Protein AF-A0A1L7H767-F1 (afdb_monomer_lite)

Sequence (96 aa):
YIDPDDGIAPPAAEVPPPVDPKAPKADDETEDDDAEASSDEEDEVESGPDPIIAAQRFGAVSDQMEITRKALKKHGRGNKQAIAELLALAELFMPI

Structure (mmCIF, N/CA/C/O backbone):
data_AF-A0A1L7H767-F1
#
_entry.id   AF-A0A1L7H767-F1
#
loop_
_atom_site.group_PDB
_atom_site.id
_atom_site.type_symbol
_atom_site.label_atom_id
_atom_site.label_alt_id
_atom_site.label_comp_id
_atom_site.label_asym_id
_atom_site.label_entity_id
_atom_site.label_seq_id
_atom_site.pdbx_PDB_ins_code
_atom_site.Cartn_x
_atom_site.Cartn_y
_atom_site.Cartn_z
_atom_site.occupancy
_atom_site.B_iso_or_equiv
_atom_site.auth_seq_id
_atom_site.auth_comp_id
_atom_site.auth_asym_id
_atom_site.auth_atom_id
_atom_site.pdbx_PDB_model_num
ATOM 1 N N . TYR A 1 1 ? -11.950 -23.366 27.821 1.00 53.25 1 TYR A N 1
ATOM 2 C CA . TYR A 1 1 ? -10.905 -22.431 28.266 1.00 53.25 1 TYR A CA 1
ATOM 3 C C . TYR A 1 1 ? -9.595 -23.102 27.890 1.00 53.25 1 TYR A C 1
ATOM 5 O O . TYR A 1 1 ? -9.375 -24.204 28.369 1.00 53.25 1 TYR A O 1
ATOM 13 N N . ILE A 1 2 ? -8.858 -22.560 26.917 1.00 64.38 2 ILE A N 1
ATOM 14 C CA . ILE A 1 2 ? -7.506 -23.029 26.571 1.00 64.38 2 ILE A CA 1
ATOM 15 C C . ILE A 1 2 ? -6.567 -22.251 27.490 1.00 64.38 2 ILE A C 1
ATOM 17 O O . ILE A 1 2 ? -6.692 -21.029 27.566 1.00 64.38 2 ILE A O 1
ATOM 21 N N . ASP A 1 3 ? -5.732 -22.963 28.241 1.00 70.12 3 ASP A N 1
ATOM 22 C CA . ASP A 1 3 ? -4.744 -22.373 29.142 1.00 70.12 3 ASP A CA 1
ATOM 23 C C . ASP A 1 3 ? -3.740 -21.551 28.309 1.00 70.12 3 ASP A C 1
ATOM 25 O O . ASP A 1 3 ? -3.178 -22.096 27.354 1.00 70.12 3 ASP A O 1
ATOM 29 N N . PRO A 1 4 ? -3.564 -20.242 28.571 1.00 64.44 4 PRO A N 1
ATOM 30 C CA . PRO A 1 4 ? -2.702 -19.383 27.759 1.00 64.44 4 PRO A CA 1
ATOM 31 C C . PRO A 1 4 ? -1.211 -19.760 27.775 1.00 64.44 4 PRO A C 1
ATOM 33 O O . PRO A 1 4 ? -0.473 -19.200 26.967 1.00 64.44 4 PRO A O 1
ATOM 36 N N . ASP A 1 5 ? -0.783 -20.713 28.610 1.00 66.31 5 ASP A N 1
ATOM 37 C CA . ASP A 1 5 ? 0.622 -21.126 28.727 1.00 66.31 5 ASP A CA 1
ATOM 38 C C . ASP A 1 5 ? 0.945 -22.534 28.159 1.00 66.31 5 ASP A C 1
ATOM 40 O O . ASP A 1 5 ? 2.115 -22.909 28.122 1.00 66.31 5 ASP A O 1
ATOM 44 N N . ASP A 1 6 ? -0.029 -23.310 27.653 1.00 65.50 6 ASP A N 1
ATOM 45 C CA . ASP A 1 6 ? 0.174 -24.737 27.283 1.00 65.50 6 ASP A CA 1
ATOM 46 C C . ASP A 1 6 ? 0.217 -25.019 25.762 1.00 65.50 6 ASP A C 1
ATOM 48 O O . ASP A 1 6 ? -0.197 -26.075 25.287 1.00 65.50 6 ASP A O 1
ATOM 52 N N . GLY A 1 7 ? 0.669 -24.053 24.951 1.00 64.69 7 GLY A N 1
ATOM 53 C CA . GLY A 1 7 ? 0.517 -24.132 23.489 1.00 64.69 7 GLY A CA 1
ATOM 54 C C . GLY A 1 7 ? 1.748 -23.921 22.617 1.00 64.69 7 GLY A C 1
ATOM 55 O O . GLY A 1 7 ? 1.766 -24.451 21.510 1.00 64.69 7 GLY A O 1
ATOM 56 N N . ILE A 1 8 ? 2.757 -23.152 23.039 1.00 57.09 8 ILE A N 1
ATOM 57 C CA . ILE A 1 8 ? 3.964 -22.904 22.232 1.00 57.09 8 ILE A CA 1
ATOM 58 C C . ILE A 1 8 ? 5.131 -22.645 23.187 1.00 57.09 8 ILE A C 1
ATOM 60 O O . ILE A 1 8 ? 5.313 -21.533 23.679 1.00 57.09 8 ILE A O 1
ATOM 64 N N . ALA A 1 9 ? 5.941 -23.675 23.439 1.00 57.31 9 ALA A N 1
ATOM 65 C CA . ALA A 1 9 ? 7.298 -23.461 23.924 1.00 57.31 9 ALA A CA 1
ATOM 66 C C . ALA A 1 9 ? 7.999 -22.494 22.950 1.00 57.31 9 ALA A C 1
ATOM 68 O O . ALA A 1 9 ? 7.905 -22.714 21.737 1.00 57.31 9 ALA A O 1
ATOM 69 N N . PRO A 1 10 ? 8.661 -21.422 23.421 1.00 59.41 10 PRO A N 1
ATOM 70 C CA . PRO A 1 10 ? 9.365 -20.528 22.516 1.00 59.41 10 PRO A CA 1
ATOM 71 C C . PRO A 1 10 ? 10.401 -21.360 21.748 1.00 59.41 10 PRO A C 1
ATOM 73 O O . PRO A 1 10 ? 11.164 -22.090 22.391 1.00 59.41 10 PRO A O 1
ATOM 76 N N . PRO A 1 11 ? 10.452 -21.301 20.402 1.00 49.59 11 PRO A N 1
ATOM 77 C CA . PRO A 1 11 ? 11.602 -21.843 19.702 1.00 49.59 11 PRO A CA 1
ATOM 78 C C . PRO A 1 11 ? 12.827 -21.136 20.275 1.00 49.59 11 PRO A C 1
ATOM 80 O O . PRO A 1 11 ? 12.845 -19.910 20.415 1.00 49.59 11 PRO A O 1
ATOM 83 N N . ALA A 1 12 ? 13.772 -21.960 20.723 1.00 55.09 12 ALA A N 1
ATOM 84 C CA . ALA A 1 12 ? 14.992 -21.572 21.397 1.00 55.09 12 ALA A CA 1
ATOM 85 C C . ALA A 1 12 ? 15.577 -20.298 20.786 1.00 55.09 12 ALA A C 1
ATOM 87 O O . ALA A 1 12 ? 15.675 -20.179 19.568 1.00 55.09 12 ALA A O 1
ATOM 88 N N . ALA A 1 13 ? 15.956 -19.361 21.656 1.00 55.88 13 ALA A N 1
ATOM 89 C CA . ALA A 1 13 ? 16.770 -18.218 21.297 1.00 55.88 13 ALA A CA 1
ATOM 90 C C . ALA A 1 13 ? 17.964 -18.712 20.472 1.00 55.88 13 ALA A C 1
ATOM 92 O O . ALA A 1 13 ? 18.899 -19.303 21.012 1.00 55.88 13 ALA A O 1
ATOM 93 N N . GLU A 1 14 ? 17.903 -18.499 19.161 1.00 51.94 14 GLU A N 1
ATOM 94 C CA . GLU A 1 14 ? 19.032 -18.658 18.263 1.00 51.94 14 GLU A CA 1
ATOM 95 C C . GLU A 1 14 ? 19.957 -17.483 18.574 1.00 51.94 14 GLU A C 1
ATOM 97 O O . GLU A 1 14 ? 19.853 -16.384 18.031 1.00 51.94 14 GLU A O 1
ATOM 102 N N . VAL A 1 15 ? 20.763 -17.681 19.617 1.00 57.03 15 VAL A N 1
ATOM 103 C CA . VAL A 1 15 ? 21.820 -16.766 20.018 1.00 57.03 15 VAL A CA 1
ATOM 104 C C . VAL A 1 15 ? 22.704 -16.597 18.782 1.00 57.03 15 VAL A C 1
ATOM 106 O O . VAL A 1 15 ? 23.263 -17.598 18.325 1.00 57.03 15 VAL A O 1
ATOM 109 N N . PRO A 1 16 ? 22.827 -15.387 18.203 1.00 53.97 16 PRO A N 1
ATOM 110 C CA . PRO A 1 16 ? 23.771 -15.186 17.117 1.00 53.97 16 PRO A CA 1
ATOM 111 C C . PRO A 1 16 ? 25.163 -15.579 17.632 1.00 53.97 16 PRO A C 1
ATOM 113 O O . PRO A 1 16 ? 25.488 -15.260 18.784 1.00 53.97 16 PRO A O 1
ATOM 116 N N . PRO A 1 17 ? 25.978 -16.292 16.835 1.00 60.75 17 PRO A N 1
ATOM 117 C CA . PRO A 1 17 ? 27.325 -16.648 17.255 1.00 60.75 17 PRO A CA 1
ATOM 118 C C . PRO A 1 17 ? 28.074 -15.371 17.672 1.00 60.75 17 PRO A C 1
ATOM 120 O O . PRO A 1 17 ? 27.877 -14.319 17.053 1.00 60.75 17 PRO A O 1
ATOM 123 N N . PRO A 1 18 ? 28.893 -15.419 18.738 1.00 57.94 18 PRO A N 1
ATOM 124 C CA . PRO A 1 18 ? 29.626 -14.250 19.197 1.00 57.94 18 PRO A CA 1
ATOM 125 C C . PRO A 1 18 ? 30.524 -13.755 18.062 1.00 57.94 18 PRO A C 1
ATOM 127 O O . PRO A 1 18 ? 31.416 -14.461 17.605 1.00 57.94 18 PRO A O 1
ATOM 130 N N . VAL A 1 19 ? 30.265 -12.538 17.587 1.00 54.31 19 VAL A N 1
ATOM 131 C CA . VAL A 1 19 ? 31.155 -11.849 16.655 1.00 54.31 19 VAL A CA 1
ATOM 132 C C . VAL A 1 19 ? 32.421 -11.454 17.418 1.00 54.31 19 VAL A C 1
ATOM 134 O O . VAL A 1 19 ? 32.420 -10.515 18.215 1.00 54.31 19 VAL A O 1
ATOM 137 N N . ASP A 1 20 ? 33.498 -12.213 17.221 1.00 51.00 20 ASP A N 1
ATOM 138 C CA . ASP A 1 20 ? 34.826 -11.892 17.743 1.00 51.00 20 ASP A CA 1
ATOM 139 C C . ASP A 1 20 ? 35.293 -10.521 17.207 1.00 51.00 20 ASP A C 1
ATOM 141 O O . ASP A 1 20 ? 35.364 -10.314 15.991 1.00 51.00 20 ASP A O 1
ATOM 145 N N . PRO A 1 21 ? 35.643 -9.547 18.069 1.00 52.06 21 PRO A N 1
ATOM 146 C CA . PRO A 1 21 ? 35.992 -8.205 17.633 1.00 52.06 21 PRO A CA 1
ATOM 147 C C . PRO A 1 21 ? 37.499 -8.100 17.378 1.00 52.06 21 PRO A C 1
ATOM 149 O O . PRO A 1 21 ? 38.209 -7.483 18.174 1.00 52.06 21 PRO A O 1
ATOM 152 N N . LYS A 1 22 ? 38.022 -8.683 16.288 1.00 53.03 22 LYS A N 1
ATOM 153 C CA . LYS A 1 22 ? 39.326 -8.268 15.723 1.00 53.03 22 LYS A CA 1
ATOM 154 C C . LYS A 1 22 ? 39.680 -8.960 14.406 1.00 53.03 22 LYS A C 1
ATOM 156 O O . LYS A 1 22 ? 40.079 -10.115 14.407 1.00 53.03 22 LYS A O 1
ATOM 161 N N . ALA A 1 23 ? 39.716 -8.198 13.318 1.00 40.69 23 ALA A N 1
ATOM 162 C CA . ALA A 1 23 ? 40.616 -8.490 12.206 1.00 40.69 23 ALA A CA 1
ATOM 163 C C . ALA A 1 23 ? 40.988 -7.189 11.481 1.00 40.69 23 ALA A C 1
ATOM 165 O O . ALA A 1 23 ? 40.156 -6.621 10.776 1.00 40.69 23 ALA A O 1
ATOM 166 N N . PRO A 1 24 ? 42.218 -6.674 11.649 1.00 46.19 24 PRO A N 1
ATOM 167 C CA . PRO A 1 24 ? 42.821 -5.821 10.650 1.00 46.19 24 PRO A CA 1
ATOM 168 C C . PRO A 1 24 ? 43.930 -6.570 9.902 1.00 46.19 24 PRO A C 1
ATOM 170 O O . PRO A 1 24 ? 44.711 -7.302 10.509 1.00 46.19 24 PRO A O 1
ATOM 173 N N . LYS A 1 25 ? 44.046 -6.187 8.628 1.00 42.72 25 LYS A N 1
ATOM 174 C CA . LYS A 1 25 ? 45.191 -6.263 7.707 1.00 42.72 25 LYS A CA 1
ATOM 175 C C . LYS A 1 25 ? 45.102 -7.302 6.591 1.00 42.72 25 LYS A C 1
ATOM 177 O O . LYS A 1 25 ? 45.114 -8.504 6.809 1.00 42.72 25 LYS A O 1
ATOM 182 N N . ALA A 1 26 ? 45.046 -6.710 5.403 1.00 45.97 26 ALA A N 1
ATOM 183 C CA . ALA A 1 26 ? 45.397 -7.247 4.111 1.00 45.97 26 ALA A CA 1
ATOM 184 C C . ALA A 1 26 ? 46.852 -7.732 4.050 1.00 45.97 26 ALA A C 1
ATOM 186 O O . ALA A 1 26 ? 47.701 -7.198 4.773 1.00 45.97 26 ALA A O 1
ATOM 187 N N . ASP A 1 27 ? 47.056 -8.660 3.114 1.00 44.72 27 ASP A N 1
ATOM 188 C CA . ASP A 1 27 ? 48.161 -8.793 2.148 1.00 44.72 27 ASP A CA 1
ATOM 189 C C . ASP A 1 27 ? 48.756 -10.209 2.162 1.00 44.72 27 ASP A C 1
ATOM 191 O O . ASP A 1 27 ? 49.355 -10.601 3.160 1.00 44.72 27 ASP A O 1
ATOM 195 N N . AS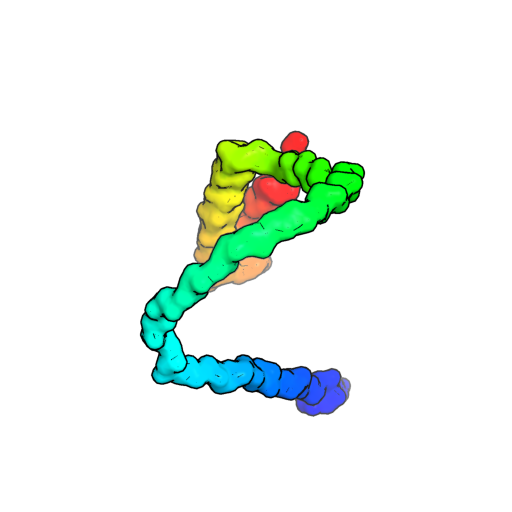P A 1 28 ? 48.530 -10.968 1.082 1.00 46.94 28 ASP A N 1
ATOM 196 C CA . ASP A 1 28 ? 49.565 -11.7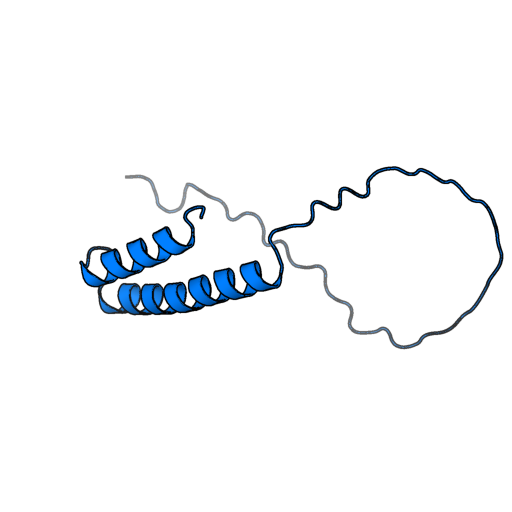72 0.411 1.00 46.94 28 ASP A CA 1
ATOM 197 C C . ASP A 1 28 ? 49.042 -12.257 -0.956 1.00 46.94 28 ASP A C 1
ATOM 199 O O . ASP A 1 28 ? 47.983 -12.883 -1.060 1.00 46.94 28 ASP A O 1
ATOM 203 N N . GLU A 1 29 ? 49.783 -11.906 -2.001 1.00 51.62 29 GLU A N 1
ATOM 204 C CA . GLU A 1 29 ? 49.571 -12.245 -3.407 1.00 51.62 29 GLU A CA 1
ATOM 205 C C . GLU A 1 29 ? 49.989 -13.700 -3.690 1.00 51.62 29 GLU A C 1
ATOM 207 O O . GLU A 1 29 ? 50.996 -14.166 -3.170 1.00 51.62 29 GLU A O 1
ATOM 212 N N . THR A 1 30 ? 49.284 -14.409 -4.577 1.00 47.91 30 THR A N 1
ATOM 213 C CA . THR A 1 30 ? 49.896 -15.329 -5.561 1.00 47.91 30 THR A CA 1
ATOM 214 C C . THR A 1 30 ? 48.906 -15.597 -6.700 1.00 47.91 30 THR A C 1
ATOM 216 O O . THR A 1 30 ? 47.766 -16.000 -6.485 1.00 47.91 30 THR A O 1
ATOM 219 N N . GLU A 1 31 ? 49.372 -15.297 -7.908 1.00 51.72 31 GLU A N 1
ATOM 220 C CA . GLU A 1 31 ? 48.760 -15.490 -9.226 1.00 51.72 31 GLU A CA 1
ATOM 221 C C . GLU A 1 31 ? 49.202 -16.845 -9.823 1.00 51.72 31 GLU A C 1
ATOM 223 O O . GLU A 1 31 ? 50.213 -17.388 -9.369 1.00 51.72 31 GLU A O 1
ATOM 228 N N . ASP A 1 32 ? 48.476 -17.299 -10.861 1.00 50.56 32 ASP A N 1
ATOM 229 C CA . ASP A 1 32 ? 48.778 -18.365 -11.851 1.00 50.56 32 ASP A CA 1
ATOM 230 C C . ASP A 1 32 ? 47.984 -19.682 -11.671 1.00 50.56 32 ASP A C 1
ATOM 232 O O . ASP A 1 32 ? 48.015 -20.288 -10.603 1.00 50.56 32 ASP A O 1
ATOM 236 N N . ASP A 1 33 ? 47.289 -20.271 -12.649 1.00 49.62 33 ASP A N 1
ATOM 237 C CA . ASP A 1 33 ? 46.719 -19.898 -13.956 1.00 49.62 33 ASP A CA 1
ATOM 238 C C . ASP A 1 33 ? 45.868 -21.115 -14.405 1.00 49.62 33 ASP A C 1
ATOM 240 O O . ASP A 1 33 ? 46.111 -22.244 -13.969 1.00 49.62 33 ASP A O 1
ATOM 244 N N . ASP A 1 34 ? 44.898 -20.857 -15.279 1.00 52.53 34 ASP A N 1
ATOM 245 C CA . ASP A 1 34 ? 44.292 -21.769 -16.263 1.00 52.53 34 ASP A CA 1
ATOM 246 C C . ASP A 1 34 ? 43.579 -23.071 -15.821 1.00 52.53 34 ASP A C 1
ATOM 248 O O . ASP A 1 34 ? 44.186 -24.096 -15.507 1.00 52.53 34 ASP A O 1
ATOM 252 N N . ALA A 1 35 ? 42.246 -23.068 -15.950 1.00 52.91 35 ALA A N 1
ATOM 253 C CA . ALA A 1 35 ? 41.531 -24.034 -16.797 1.00 52.91 35 ALA A CA 1
ATOM 254 C C . ALA A 1 35 ? 40.031 -23.695 -16.854 1.00 52.91 35 ALA A C 1
ATOM 256 O O . ALA A 1 35 ? 39.250 -24.022 -15.958 1.00 52.91 35 ALA A O 1
ATOM 257 N N . GLU A 1 36 ? 39.648 -23.066 -17.962 1.00 58.66 36 GLU A N 1
ATOM 258 C CA . GLU A 1 36 ? 38.288 -22.931 -18.481 1.00 58.66 36 GLU A CA 1
ATOM 259 C C . GLU A 1 36 ? 37.455 -24.219 -18.323 1.00 58.66 36 GLU A C 1
ATOM 261 O O . GLU A 1 36 ? 37.623 -25.197 -19.056 1.00 58.66 36 GLU A O 1
ATOM 266 N N . ALA A 1 37 ? 36.480 -24.181 -17.417 1.00 55.75 37 ALA A N 1
ATOM 267 C CA . ALA A 1 37 ? 35.277 -24.993 -17.509 1.00 55.75 37 ALA A CA 1
ATOM 268 C C . ALA A 1 37 ? 34.101 -24.038 -17.724 1.00 55.75 37 ALA A C 1
ATOM 270 O O . ALA A 1 37 ? 33.417 -23.624 -16.792 1.00 55.75 37 ALA A O 1
ATOM 271 N N . SER A 1 38 ? 33.910 -23.670 -18.990 1.00 61.06 38 SER A N 1
ATOM 272 C CA . SER A 1 38 ? 32.657 -23.135 -19.507 1.00 61.06 38 SER A CA 1
ATOM 273 C C . SER A 1 38 ? 31.543 -24.155 -19.230 1.00 61.06 38 SER A C 1
ATOM 275 O O . SER A 1 38 ? 31.342 -25.091 -20.002 1.00 61.06 38 SER A O 1
ATOM 277 N N . SER A 1 39 ? 30.852 -23.999 -18.098 1.00 56.16 39 SER A N 1
ATOM 278 C CA . SER A 1 39 ? 29.440 -24.369 -18.000 1.00 56.16 39 SER A CA 1
ATOM 279 C C . SER A 1 39 ? 28.671 -23.069 -18.159 1.00 56.16 39 SER A C 1
ATOM 281 O O . SER A 1 39 ? 28.490 -22.302 -17.217 1.00 56.16 39 SER A O 1
ATOM 283 N N . ASP A 1 40 ? 28.329 -22.795 -19.414 1.00 61.06 40 ASP A N 1
ATOM 284 C CA . ASP A 1 40 ? 27.252 -21.900 -19.822 1.00 61.06 40 ASP A CA 1
ATOM 285 C C . ASP A 1 40 ? 25.940 -22.473 -19.264 1.00 61.06 40 ASP A C 1
ATOM 287 O O . ASP A 1 40 ? 25.199 -23.178 -19.944 1.00 61.06 40 ASP A O 1
ATOM 291 N N . GLU A 1 41 ? 25.720 -22.274 -17.969 1.00 64.19 41 GLU A N 1
ATOM 292 C CA . GLU A 1 41 ? 24.532 -22.717 -17.257 1.00 64.19 41 GLU A CA 1
ATOM 293 C C . GLU A 1 41 ? 24.096 -21.594 -16.317 1.00 64.19 41 GLU A C 1
ATOM 295 O O . GLU A 1 41 ? 24.786 -21.244 -15.364 1.00 64.19 41 GLU A O 1
ATOM 300 N N . GLU A 1 42 ? 22.902 -21.079 -16.608 1.00 58.81 42 GLU A N 1
ATOM 301 C CA . GLU A 1 42 ? 22.032 -20.400 -15.646 1.00 58.81 42 GLU A CA 1
ATOM 302 C C . GLU A 1 42 ? 22.341 -18.931 -15.319 1.00 58.81 42 GLU A C 1
ATOM 304 O O . GLU A 1 42 ? 22.309 -18.532 -14.161 1.00 58.81 42 GLU A O 1
ATOM 309 N N . ASP A 1 43 ? 22.461 -18.064 -16.326 1.00 58.09 43 ASP A N 1
ATOM 310 C CA . ASP A 1 43 ? 21.954 -16.698 -16.136 1.00 58.09 43 ASP A CA 1
ATOM 311 C C . ASP A 1 43 ? 20.461 -16.681 -16.499 1.00 58.09 43 ASP A C 1
ATOM 313 O O . ASP A 1 43 ? 20.037 -16.179 -17.545 1.00 58.09 43 ASP A O 1
ATOM 317 N N . GLU A 1 44 ? 19.633 -17.227 -15.598 1.00 63.84 44 GLU A N 1
ATOM 318 C CA . GLU A 1 44 ? 18.284 -16.697 -15.384 1.00 63.84 44 GLU A CA 1
ATOM 319 C C . GLU A 1 44 ? 18.452 -15.229 -14.961 1.00 63.84 44 GLU A C 1
ATOM 321 O O . GLU A 1 44 ? 18.307 -14.852 -13.799 1.00 63.84 44 GLU A O 1
ATOM 326 N N . VAL A 1 45 ? 18.738 -14.350 -15.925 1.00 64.50 45 VAL A N 1
ATOM 327 C CA . VAL A 1 45 ? 18.368 -12.943 -15.818 1.00 64.50 45 VAL A CA 1
ATOM 328 C C . VAL A 1 45 ? 16.846 -12.901 -15.906 1.00 64.50 45 VAL A C 1
ATOM 330 O O . VAL A 1 45 ? 16.258 -12.441 -16.885 1.00 64.50 45 VAL A O 1
ATOM 333 N N . GLU A 1 46 ? 16.200 -13.400 -14.848 1.00 66.50 46 GLU A N 1
ATOM 334 C CA . GLU A 1 46 ? 14.885 -12.988 -14.384 1.00 66.50 46 GLU A CA 1
ATOM 335 C C . GLU A 1 46 ? 15.022 -11.488 -14.114 1.00 66.50 46 GLU A C 1
ATOM 337 O O . GLU A 1 46 ? 15.249 -11.027 -12.992 1.00 66.50 46 GLU A O 1
ATOM 342 N N . SER A 1 47 ? 15.035 -10.710 -15.196 1.00 74.56 47 SER A N 1
ATOM 343 C CA . SER A 1 47 ? 15.087 -9.267 -15.130 1.00 74.56 47 SER A CA 1
ATOM 344 C C . SER A 1 47 ? 13.774 -8.876 -14.478 1.00 74.56 47 SER A C 1
ATOM 346 O O . SER A 1 47 ? 12.717 -8.897 -15.110 1.00 74.56 47 SER A O 1
ATOM 348 N N . GLY A 1 48 ? 13.849 -8.661 -13.164 1.00 81.12 48 GLY A N 1
ATOM 349 C CA . GLY A 1 48 ? 12.719 -8.311 -12.328 1.00 81.12 48 GLY A CA 1
ATOM 350 C C . GLY A 1 48 ? 12.017 -7.045 -12.829 1.00 81.12 48 GLY A C 1
ATOM 351 O O . GLY A 1 48 ? 12.407 -6.449 -13.835 1.00 81.12 48 GLY A O 1
ATOM 352 N N . PR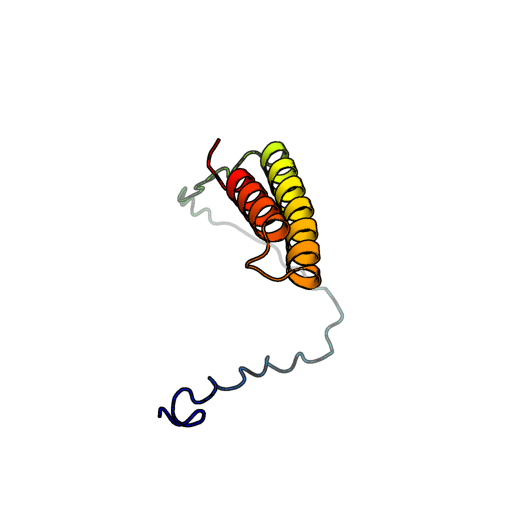O A 1 49 ? 10.964 -6.592 -12.134 1.00 84.81 49 PRO A N 1
ATOM 353 C CA . PRO A 1 49 ? 10.235 -5.398 -12.547 1.00 84.81 49 PRO A CA 1
ATOM 354 C C . PRO A 1 49 ? 11.194 -4.221 -12.775 1.00 84.81 49 PRO A C 1
ATOM 356 O O . PRO A 1 49 ? 12.105 -4.013 -11.972 1.00 84.81 49 PRO A O 1
ATOM 359 N N . ASP A 1 50 ? 10.973 -3.468 -13.862 1.00 92.00 50 ASP A N 1
ATOM 360 C CA . ASP A 1 50 ? 11.799 -2.320 -14.268 1.00 92.00 50 ASP A CA 1
ATOM 361 C C . ASP A 1 50 ? 12.194 -1.487 -13.037 1.00 92.00 50 ASP A C 1
ATOM 363 O O . ASP A 1 50 ? 11.301 -1.056 -12.302 1.00 92.00 50 ASP A O 1
ATOM 367 N N . PRO A 1 51 ? 13.493 -1.243 -12.785 1.00 91.81 51 PRO A N 1
ATOM 368 C CA . PRO A 1 51 ? 13.960 -0.636 -11.542 1.00 91.81 51 PRO A CA 1
ATOM 369 C C . PRO A 1 51 ? 13.375 0.760 -11.288 1.00 91.81 51 PRO A C 1
ATOM 371 O O . PRO A 1 51 ? 13.146 1.124 -10.133 1.00 91.81 51 PRO A O 1
ATOM 374 N N . ILE A 1 52 ? 13.090 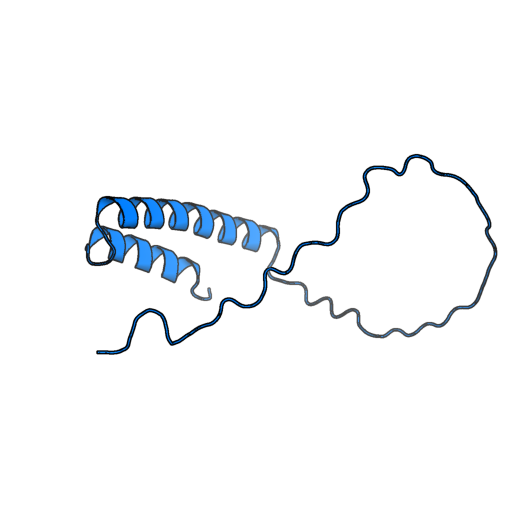1.537 -12.338 1.00 93.38 52 ILE A N 1
ATOM 375 C CA . ILE A 1 52 ? 12.471 2.865 -12.221 1.00 93.38 52 ILE A CA 1
ATOM 376 C C . ILE A 1 52 ? 11.014 2.707 -11.777 1.00 93.38 52 ILE A C 1
ATOM 378 O O . ILE A 1 52 ? 10.566 3.360 -10.829 1.00 93.38 52 ILE A O 1
ATOM 382 N N . ILE A 1 53 ? 10.278 1.816 -12.447 1.00 91.19 53 ILE A N 1
ATOM 383 C CA . ILE A 1 53 ? 8.864 1.557 -12.151 1.00 91.19 53 ILE A CA 1
ATOM 384 C C . ILE A 1 53 ? 8.733 0.922 -10.765 1.00 91.19 53 ILE A C 1
ATOM 386 O O . ILE A 1 53 ? 7.879 1.330 -9.980 1.00 91.19 53 ILE A O 1
ATOM 390 N N . ALA A 1 54 ? 9.602 -0.026 -10.430 1.00 90.94 54 ALA A N 1
ATOM 391 C CA . ALA A 1 54 ? 9.664 -0.673 -9.132 1.00 90.94 54 ALA A CA 1
ATOM 392 C C . ALA A 1 54 ? 9.920 0.357 -8.030 1.00 90.94 54 ALA A C 1
ATOM 394 O O . ALA A 1 54 ? 9.145 0.424 -7.078 1.00 90.94 54 ALA A O 1
ATOM 395 N N . ALA A 1 55 ? 10.933 1.217 -8.176 1.00 93.38 55 ALA A N 1
ATOM 396 C CA . ALA A 1 55 ? 11.208 2.273 -7.204 1.00 93.38 55 ALA A CA 1
ATOM 397 C C . ALA A 1 55 ? 10.002 3.207 -7.011 1.00 93.38 55 ALA A C 1
ATOM 399 O O . ALA A 1 55 ? 9.639 3.517 -5.875 1.00 93.38 55 ALA A O 1
ATOM 400 N N . GLN A 1 56 ? 9.328 3.601 -8.097 1.00 93.88 56 GLN A N 1
ATOM 401 C CA . GLN A 1 56 ? 8.114 4.415 -8.018 1.00 93.88 56 GLN A CA 1
ATOM 402 C C . GLN A 1 56 ? 6.981 3.687 -7.276 1.00 93.88 56 GLN A C 1
ATOM 404 O O . GLN A 1 56 ? 6.308 4.281 -6.430 1.00 93.88 56 GLN A O 1
ATOM 409 N N . ARG A 1 57 ? 6.771 2.400 -7.572 1.00 93.25 57 ARG A N 1
ATOM 410 C CA . ARG A 1 57 ? 5.730 1.575 -6.942 1.00 93.25 57 ARG A CA 1
ATOM 411 C C . ARG A 1 57 ? 6.007 1.365 -5.459 1.00 93.25 57 ARG A C 1
ATOM 413 O O . ARG A 1 57 ? 5.124 1.614 -4.642 1.00 93.25 57 ARG A O 1
ATOM 420 N N . PHE A 1 58 ? 7.227 0.980 -5.099 1.00 93.62 58 PHE A N 1
ATOM 421 C CA . PHE A 1 58 ? 7.630 0.801 -3.706 1.00 93.62 58 PHE A CA 1
ATOM 422 C C . PHE A 1 58 ? 7.592 2.114 -2.920 1.00 93.62 58 PHE A C 1
ATOM 424 O O . PHE A 1 58 ? 7.178 2.102 -1.762 1.00 93.62 58 PHE A O 1
ATOM 431 N N . GLY A 1 59 ? 7.940 3.243 -3.548 1.00 95.81 59 GLY A N 1
ATOM 432 C CA . GLY A 1 59 ? 7.765 4.572 -2.960 1.00 95.81 59 GLY A CA 1
ATOM 433 C C . GLY A 1 59 ? 6.303 4.853 -2.608 1.00 95.81 59 GLY A C 1
ATOM 434 O O . GLY A 1 59 ? 5.990 5.125 -1.450 1.00 95.81 59 GLY A O 1
ATOM 435 N N . ALA A 1 60 ? 5.390 4.669 -3.567 1.00 95.44 60 ALA A N 1
ATOM 436 C CA . ALA A 1 60 ? 3.956 4.856 -3.337 1.00 95.44 60 ALA A CA 1
ATOM 437 C C . ALA A 1 60 ? 3.403 3.921 -2.243 1.00 95.44 60 ALA A C 1
ATOM 439 O O . ALA A 1 60 ? 2.624 4.350 -1.390 1.00 95.44 60 ALA A O 1
ATOM 440 N N . VAL A 1 61 ? 3.828 2.652 -2.232 1.00 96.06 61 VAL A N 1
ATOM 441 C CA . VAL A 1 61 ? 3.450 1.680 -1.193 1.00 96.06 61 VAL A CA 1
ATOM 442 C C . VAL A 1 61 ? 3.960 2.113 0.181 1.00 96.06 61 VAL A C 1
ATOM 444 O O . VAL A 1 61 ? 3.219 2.017 1.161 1.00 96.06 61 VAL A O 1
ATOM 447 N N . SER A 1 62 ? 5.199 2.602 0.271 1.00 96.38 62 SER A N 1
ATOM 448 C CA . SER A 1 62 ? 5.786 3.083 1.524 1.00 96.38 62 SER A CA 1
ATOM 449 C C . SER A 1 62 ? 4.993 4.257 2.100 1.00 96.38 62 SER A C 1
ATOM 451 O O . SER A 1 62 ? 4.588 4.216 3.267 1.00 96.38 62 SER A O 1
ATOM 453 N N . ASP A 1 63 ? 4.693 5.257 1.272 1.00 97.19 63 ASP A N 1
ATOM 454 C CA . ASP A 1 63 ? 3.930 6.438 1.680 1.00 97.19 63 ASP A CA 1
ATOM 455 C C . ASP A 1 63 ? 2.527 6.051 2.169 1.00 97.19 63 ASP A C 1
ATOM 457 O O . ASP A 1 63 ? 2.100 6.429 3.269 1.00 97.19 63 ASP A O 1
ATOM 461 N N . GLN A 1 64 ? 1.825 5.211 1.403 1.00 97.56 64 GLN A N 1
ATOM 462 C CA . GLN A 1 64 ? 0.483 4.755 1.760 1.00 97.56 64 GLN A CA 1
ATOM 463 C C . GLN A 1 64 ? 0.487 3.872 3.015 1.00 97.56 64 GLN A C 1
ATOM 465 O O . GLN A 1 64 ? -0.435 3.936 3.840 1.00 97.56 64 GLN A O 1
ATOM 470 N N . MET A 1 65 ? 1.537 3.074 3.221 1.00 96.81 65 MET A N 1
ATOM 471 C CA . MET A 1 65 ? 1.701 2.268 4.428 1.00 96.81 65 MET A CA 1
ATOM 472 C C . MET A 1 65 ? 1.841 3.156 5.670 1.00 96.81 65 MET A C 1
ATOM 474 O O . MET A 1 65 ? 1.256 2.843 6.713 1.00 96.81 65 MET A O 1
ATOM 478 N N . GLU A 1 66 ? 2.568 4.271 5.593 1.00 97.75 66 GLU A N 1
ATOM 479 C CA . GLU A 1 66 ? 2.656 5.210 6.712 1.00 97.75 66 GLU A CA 1
ATOM 480 C C . GLU A 1 66 ? 1.309 5.847 7.054 1.00 97.75 66 GLU A C 1
ATOM 482 O O . GLU A 1 66 ? 0.956 5.948 8.237 1.00 97.75 66 GLU A O 1
ATOM 487 N N . ILE A 1 67 ? 0.559 6.277 6.038 1.00 96.69 67 ILE A N 1
ATOM 488 C CA . ILE A 1 67 ? -0.771 6.872 6.213 1.00 96.69 67 ILE A CA 1
ATOM 489 C C . ILE A 1 67 ? -1.704 5.849 6.866 1.00 96.69 67 ILE A C 1
ATOM 491 O O . ILE A 1 67 ? -2.321 6.134 7.897 1.00 96.69 67 ILE A O 1
ATOM 495 N N . THR A 1 68 ? -1.703 4.621 6.351 1.00 96.81 68 THR A N 1
ATOM 496 C CA . THR A 1 68 ? -2.480 3.501 6.889 1.00 96.81 68 THR A CA 1
ATOM 497 C C . THR A 1 68 ? -2.119 3.218 8.347 1.00 96.81 68 THR A C 1
ATOM 499 O O . THR A 1 68 ? -3.004 3.125 9.199 1.00 96.81 68 THR A O 1
ATOM 502 N N . ARG A 1 69 ? -0.825 3.151 8.693 1.00 96.94 69 ARG A N 1
ATOM 503 C CA . ARG A 1 69 ? -0.367 2.956 10.084 1.00 96.94 69 ARG A CA 1
ATOM 504 C C . ARG A 1 69 ? -0.832 4.089 11.001 1.00 96.94 69 ARG A C 1
ATOM 506 O O . ARG A 1 69 ? -1.290 3.824 12.116 1.00 96.94 69 ARG A O 1
ATOM 513 N N . LYS A 1 70 ? -0.755 5.344 10.545 1.00 97.38 70 LYS A N 1
ATOM 514 C CA . LYS A 1 70 ? -1.233 6.519 11.296 1.00 97.38 70 LYS A CA 1
ATOM 515 C C . LYS A 1 70 ? -2.752 6.452 11.508 1.00 97.38 70 LYS A C 1
ATOM 517 O O . LYS A 1 70 ? -3.206 6.691 12.629 1.00 97.38 70 LYS A O 1
ATOM 522 N N . ALA A 1 71 ? -3.524 6.086 10.485 1.00 96.44 71 ALA A N 1
ATOM 523 C CA . ALA A 1 71 ? -4.977 5.937 10.570 1.00 96.44 71 ALA A CA 1
ATOM 524 C C . ALA A 1 71 ? -5.383 4.786 11.505 1.00 96.44 71 ALA A C 1
ATOM 526 O O . ALA A 1 71 ? -6.238 4.971 12.372 1.00 96.44 71 ALA A O 1
ATOM 527 N N . LEU A 1 72 ? -4.713 3.634 11.409 1.00 95.88 72 LEU A N 1
ATOM 528 C CA . LEU A 1 72 ? -4.938 2.486 12.289 1.00 95.88 72 LEU A CA 1
ATOM 529 C C . LEU A 1 72 ? -4.638 2.816 13.751 1.00 95.88 72 LEU A C 1
ATOM 531 O O . LEU A 1 72 ? -5.430 2.465 14.624 1.00 95.88 72 LEU A O 1
ATOM 535 N N . LYS A 1 73 ? -3.541 3.531 14.026 1.00 97.00 73 LYS A N 1
ATOM 536 C CA . LYS A 1 73 ? -3.183 3.943 15.390 1.00 97.00 73 LYS A CA 1
ATOM 537 C C . LYS A 1 73 ? -4.188 4.936 15.983 1.00 97.00 73 LYS A C 1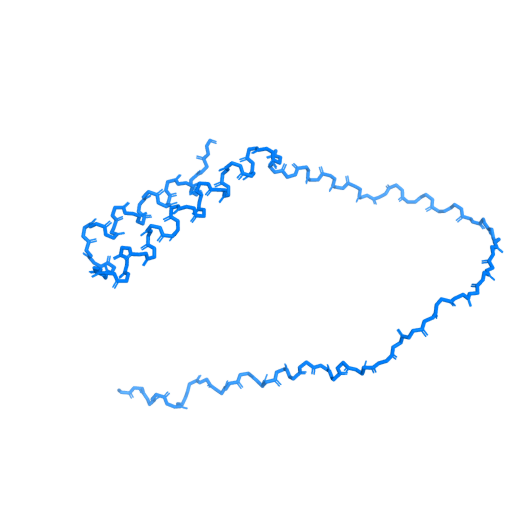
ATOM 539 O O . LYS A 1 73 ? -4.453 4.881 17.178 1.00 97.00 73 LYS A O 1
ATOM 544 N N . LYS A 1 74 ? -4.726 5.851 15.169 1.00 96.38 74 LYS A N 1
ATOM 545 C CA . LYS A 1 74 ? -5.670 6.888 15.624 1.00 96.38 74 LYS A CA 1
ATOM 546 C C . LYS A 1 74 ? -7.104 6.383 15.769 1.00 96.38 74 LYS A C 1
ATOM 548 O O . LYS A 1 74 ? -7.798 6.804 16.687 1.00 96.38 74 LYS A O 1
ATOM 553 N N . HIS A 1 75 ? -7.554 5.529 14.855 1.00 94.69 75 HIS A N 1
ATOM 554 C CA . HIS A 1 75 ? -8.973 5.207 14.711 1.00 94.69 75 HIS A CA 1
ATOM 555 C C . HIS A 1 75 ? -9.301 3.720 14.894 1.00 94.69 75 HIS A C 1
ATOM 557 O O . HIS A 1 75 ? -10.469 3.376 15.073 1.00 94.69 75 HIS A O 1
ATOM 563 N N . GLY A 1 76 ? -8.299 2.838 14.868 1.00 93.56 76 GLY A N 1
ATOM 564 C CA . GLY A 1 76 ? -8.494 1.391 14.877 1.00 93.56 76 GLY A CA 1
ATOM 565 C C . GLY A 1 76 ? -8.959 0.839 13.525 1.00 93.56 76 GLY A C 1
ATOM 566 O O . GLY A 1 76 ? -9.428 1.562 12.647 1.00 93.56 76 GLY A O 1
ATOM 567 N N . ARG A 1 77 ? -8.832 -0.481 13.349 1.00 94.00 77 ARG A N 1
ATOM 568 C CA . ARG A 1 77 ? -9.056 -1.165 12.060 1.00 94.00 77 ARG A CA 1
ATOM 569 C C . ARG A 1 77 ? -10.500 -1.103 11.548 1.00 94.00 77 ARG A C 1
ATOM 571 O O . ARG A 1 77 ? -10.708 -1.120 10.345 1.00 94.00 77 ARG A O 1
ATOM 578 N N . GLY A 1 78 ? -11.489 -1.024 12.439 1.00 94.12 78 GLY A N 1
ATOM 579 C CA . GLY A 1 78 ? -12.911 -0.978 12.068 1.00 94.12 78 GLY A CA 1
ATOM 580 C C . GLY A 1 78 ? -13.420 0.404 11.643 1.00 94.12 78 GLY A C 1
ATOM 581 O O . GLY A 1 78 ? -14.591 0.543 11.295 1.00 94.12 78 GLY A O 1
ATOM 582 N N . ASN A 1 79 ? -12.582 1.443 11.698 1.00 97.38 79 ASN A N 1
ATOM 583 C CA . ASN A 1 79 ? -12.999 2.788 11.326 1.00 97.38 79 ASN A CA 1
ATOM 584 C C . ASN A 1 79 ? -13.002 2.966 9.803 1.00 97.38 79 ASN A C 1
ATOM 586 O O . ASN A 1 79 ? -12.057 2.567 9.130 1.00 97.38 79 ASN A O 1
ATOM 590 N N . LYS A 1 80 ? -14.026 3.642 9.269 1.00 96.44 80 LYS A N 1
ATOM 591 C CA . LYS A 1 80 ? -14.170 3.925 7.831 1.00 96.44 80 LYS A CA 1
ATOM 592 C C . LYS A 1 80 ? -12.932 4.584 7.215 1.00 96.44 80 LYS A C 1
ATOM 594 O O . LYS A 1 80 ? -12.584 4.250 6.092 1.00 96.44 80 LYS A O 1
ATOM 599 N N . GLN A 1 81 ? -12.259 5.475 7.945 1.00 92.88 81 GLN A N 1
ATOM 600 C CA . GLN A 1 81 ? -11.028 6.122 7.481 1.00 92.88 81 GLN A CA 1
ATOM 601 C C . GLN A 1 81 ? -9.880 5.116 7.381 1.00 92.88 81 GLN A C 1
ATOM 603 O O . GLN A 1 81 ? -9.247 5.019 6.343 1.00 92.88 81 GLN A O 1
ATOM 608 N N . ALA A 1 82 ? -9.658 4.302 8.415 1.00 96.25 82 ALA A N 1
ATOM 609 C CA . ALA A 1 82 ? -8.626 3.268 8.372 1.00 96.25 82 ALA A CA 1
ATOM 610 C C . ALA A 1 82 ? -8.904 2.201 7.298 1.00 96.25 82 ALA A C 1
ATOM 612 O O . ALA A 1 82 ? -7.971 1.718 6.665 1.00 96.25 82 ALA A O 1
ATOM 613 N N . ILE A 1 83 ? -10.176 1.857 7.073 1.00 96.88 83 ILE A N 1
ATOM 614 C CA . ILE A 1 83 ? -10.596 0.951 5.997 1.00 96.88 83 ILE A CA 1
ATOM 615 C C . ILE A 1 83 ? -10.292 1.565 4.626 1.00 96.88 83 ILE A C 1
ATOM 617 O O . ILE A 1 83 ? -9.769 0.862 3.770 1.00 96.88 83 ILE A O 1
ATOM 621 N N . ALA A 1 84 ? -10.566 2.857 4.424 1.00 97.00 84 ALA A N 1
ATOM 622 C CA . ALA A 1 84 ? -10.247 3.541 3.172 1.00 97.00 84 ALA A CA 1
ATOM 623 C C . ALA A 1 84 ? -8.738 3.5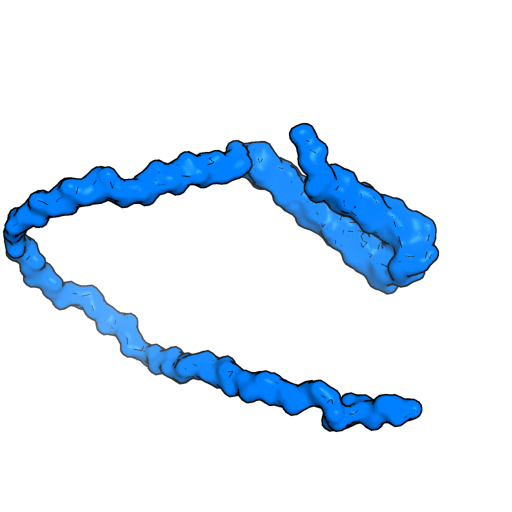19 2.878 1.00 97.00 84 ALA A C 1
ATOM 625 O O . ALA A 1 84 ? -8.343 3.162 1.773 1.00 97.00 84 ALA A O 1
ATOM 626 N N . GLU A 1 85 ? -7.894 3.798 3.878 1.00 96.06 85 GLU A N 1
ATOM 627 C CA . GLU A 1 85 ? -6.435 3.751 3.695 1.00 96.06 85 GLU A CA 1
ATOM 628 C C . GLU A 1 85 ? -5.920 2.330 3.419 1.00 96.06 85 GLU A C 1
ATOM 630 O O . GLU A 1 85 ? -5.019 2.148 2.602 1.00 96.06 85 GLU A O 1
ATOM 635 N N . LEU A 1 86 ? -6.512 1.313 4.061 1.00 95.69 86 LEU A N 1
ATOM 636 C CA . LEU A 1 86 ? -6.206 -0.097 3.797 1.00 95.69 86 LEU A CA 1
ATOM 637 C C . LEU A 1 86 ? -6.608 -0.528 2.380 1.00 95.69 86 LEU A C 1
ATOM 639 O O . LEU A 1 86 ? -5.897 -1.328 1.776 1.00 95.69 86 LEU A O 1
ATOM 643 N N . LEU A 1 87 ? -7.730 -0.023 1.859 1.00 96.19 87 LEU A N 1
ATOM 644 C CA . LEU A 1 87 ? -8.162 -0.281 0.484 1.00 96.19 87 LEU A CA 1
ATOM 645 C C . LEU A 1 87 ? -7.226 0.394 -0.520 1.00 96.19 87 LEU A C 1
ATOM 647 O O . LEU A 1 87 ? -6.764 -0.271 -1.439 1.00 96.19 87 LEU A O 1
ATOM 651 N N . ALA A 1 88 ? -6.865 1.658 -0.292 1.00 95.38 88 ALA A N 1
ATOM 652 C CA . ALA A 1 88 ? -5.892 2.362 -1.125 1.00 95.38 88 ALA A CA 1
ATOM 653 C C . ALA A 1 88 ? -4.519 1.667 -1.116 1.00 95.38 88 ALA A C 1
ATOM 655 O O . ALA A 1 88 ? -3.877 1.532 -2.155 1.00 95.38 88 ALA A O 1
ATOM 656 N N . LEU A 1 89 ? -4.083 1.151 0.041 1.00 96.00 89 LEU A N 1
ATOM 657 C CA . LEU A 1 89 ? -2.883 0.318 0.120 1.00 96.00 89 LEU A CA 1
ATOM 658 C C . LEU A 1 89 ? -3.035 -0.949 -0.732 1.00 96.00 89 LEU A C 1
ATOM 660 O O . LEU A 1 89 ? -2.121 -1.288 -1.474 1.00 96.00 89 LEU A O 1
ATOM 664 N N . ALA A 1 90 ? -4.174 -1.642 -0.644 1.00 94.81 90 ALA A N 1
ATOM 665 C CA . ALA A 1 90 ? -4.427 -2.851 -1.424 1.00 94.81 90 ALA A CA 1
ATOM 666 C C . ALA A 1 90 ? -4.426 -2.582 -2.937 1.00 94.81 90 ALA A C 1
ATOM 668 O O . ALA A 1 90 ? -3.886 -3.386 -3.692 1.00 94.81 90 ALA A O 1
ATOM 669 N N . GLU A 1 91 ? -4.960 -1.442 -3.376 1.00 93.75 91 GLU A N 1
ATOM 670 C CA . GLU A 1 91 ? -4.937 -1.022 -4.781 1.00 93.75 91 GLU A CA 1
ATOM 671 C C . GLU A 1 91 ? -3.517 -0.854 -5.327 1.00 93.75 91 GLU A C 1
ATOM 673 O O . GLU A 1 91 ? -3.262 -1.213 -6.473 1.00 93.75 91 GLU A O 1
ATOM 678 N N . LEU A 1 92 ? -2.569 -0.394 -4.506 1.00 92.75 92 LEU A N 1
ATOM 679 C CA . LEU A 1 92 ? -1.161 -0.293 -4.907 1.00 92.75 92 LEU A CA 1
ATOM 680 C C . LEU A 1 92 ? -0.479 -1.657 -5.085 1.00 92.75 92 LEU A C 1
ATOM 682 O O . LEU A 1 92 ? 0.500 -1.743 -5.824 1.00 92.75 92 LEU A O 1
ATOM 686 N N . PHE A 1 93 ? -0.983 -2.701 -4.422 1.00 91.12 93 PHE A N 1
ATOM 687 C CA . PHE A 1 93 ? -0.495 -4.077 -4.556 1.00 91.12 93 PHE A CA 1
ATOM 688 C C . PHE A 1 93 ? -1.187 -4.862 -5.673 1.00 91.12 93 PHE A C 1
ATOM 690 O O . PHE A 1 93 ? -0.727 -5.952 -6.015 1.00 91.12 93 PHE A O 1
ATOM 697 N N . MET A 1 94 ? -2.288 -4.352 -6.230 1.00 91.25 94 MET A N 1
ATOM 698 C CA . MET A 1 94 ? -2.939 -5.023 -7.348 1.00 91.25 94 MET A CA 1
ATOM 699 C C . MET A 1 94 ? -2.073 -4.926 -8.615 1.00 91.25 94 MET A C 1
ATOM 701 O O . MET A 1 94 ? -1.438 -3.891 -8.843 1.00 91.25 94 MET A O 1
ATOM 705 N N . PRO A 1 95 ? -2.043 -5.987 -9.445 1.00 81.62 95 PRO A N 1
ATOM 706 C CA . PRO A 1 95 ? -1.362 -5.949 -10.732 1.00 81.62 95 PRO A CA 1
ATOM 707 C C . PRO A 1 95 ? -1.911 -4.823 -11.610 1.00 81.62 95 PRO A C 1
ATOM 709 O O . PRO A 1 95 ? -3.117 -4.563 -11.614 1.00 81.62 95 PRO A O 1
ATOM 712 N N . ILE A 1 96 ? -1.009 -4.183 -12.349 1.00 66.38 96 ILE A N 1
ATOM 713 C CA . ILE A 1 96 ? -1.315 -3.171 -13.367 1.00 66.38 96 ILE A CA 1
ATOM 714 C C . ILE A 1 96 ? -1.381 -3.765 -14.764 1.00 66.38 96 ILE A C 1
ATOM 716 O O . ILE A 1 96 ? -0.680 -4.771 -15.005 1.00 66.38 96 ILE A O 1
#

Organism: NCBI:txid76758

pLDDT: mean 75.34, std 19.78, range [40.69, 97.75]

Foldseek 3Di:
DPDPPPDDDDPDPPPPPDDDPDDDDDDDDDDDDDDDDPPPDDPPCPVDDDPVVVVVLVVQLVVLVVLLVVCCVVPNCPDPSNVVSVVVSVVSVDDD

Radius of gyration: 25.68 Å; chains: 1; bounding box: 64×32×49 Å

Secondary structure (DSSP, 8-state):
---TTSS-PPP---PPPP------------------------------S-HHHHHHHHHHHHHHHHHHHHHHHHH-TTSHHHHHHHHHHHHHHS--

InterPro domains:
  IPR007631 RNA polymerase sigma factor 70, non-essential domain [PF04546] (22-96)